Protein AF-A0A9D4XBR2-F1 (afdb_monomer_lite)

InterPro domains:
  IPR058936 At4g15545-like [PTHR47383] (19-110)

pLDDT: mean 84.4, std 20.87, range [35.59, 98.81]

Sequence (118 aa):
KNRIRNRREKEKKVGGTNMTAESGSSNFDLPEDVVQVLPSDPFEQLDVARKITSIALSTRVNALEFELSELRVKIAEKDSLIAELQSQAESLDASLSETADKLVRAEQDKLDTLGEFA

Radius of gyration: 44.57 Å; chains: 1; bounding box: 112×41×111 Å

Organism: Pisum sativum (NCBI:txid3888)

Secondary structure (DSSP, 8-state):
--SSGGGSSSSSS------------------HHHHHHS-SSHHHHHHHHHHHHHHHHHHHHHHHHHHHHHHHHHHHHHHHHHHHHHHHHHHHHHHHHHHHHHHHHHHHHHHHHHHHT-

Structure (mmCIF, N/CA/C/O backbone):
data_AF-A0A9D4XBR2-F1
#
_entry.id   AF-A0A9D4XBR2-F1
#
loop_
_atom_site.group_PDB
_atom_site.id
_atom_site.type_symbol
_atom_site.label_atom_id
_atom_site.label_alt_id
_atom_site.label_comp_id
_atom_site.label_asym_id
_atom_site.label_entity_id
_atom_site.label_seq_id
_atom_site.pdbx_PDB_ins_code
_atom_site.Cartn_x
_atom_site.Cartn_y
_atom_site.Cartn_z
_atom_site.occupancy
_atom_site.B_iso_or_equiv
_atom_site.auth_seq_id
_atom_site.auth_comp_id
_atom_site.auth_asym_id
_atom_site.auth_atom_id
_atom_site.pdbx_PDB_model_num
ATOM 1 N N . LYS A 1 1 ? 73.648 -36.157 -53.029 1.00 54.69 1 LYS A N 1
ATOM 2 C CA . LYS A 1 1 ? 73.435 -34.710 -52.761 1.00 54.69 1 LYS A CA 1
ATOM 3 C C . LYS A 1 1 ? 71.937 -34.385 -52.860 1.00 54.69 1 LYS A C 1
ATOM 5 O O . LYS A 1 1 ? 71.538 -33.932 -53.912 1.00 54.69 1 LYS A O 1
ATOM 10 N N . ASN A 1 2 ? 71.099 -34.698 -51.855 1.00 47.69 2 ASN A N 1
ATOM 11 C CA . ASN A 1 2 ? 69.671 -34.279 -51.825 1.00 47.69 2 ASN A CA 1
ATOM 12 C C . ASN A 1 2 ? 68.946 -34.577 -50.485 1.00 47.69 2 ASN A C 1
ATOM 14 O O . ASN A 1 2 ? 67.771 -34.910 -50.467 1.00 47.69 2 ASN A O 1
ATOM 18 N N . ARG A 1 3 ? 69.629 -34.477 -49.331 1.00 52.72 3 ARG A N 1
ATOM 19 C CA . ARG A 1 3 ? 69.001 -34.689 -48.000 1.00 52.72 3 ARG A CA 1
ATOM 20 C C . ARG A 1 3 ? 69.150 -33.526 -47.009 1.00 52.72 3 ARG A C 1
ATOM 22 O O . ARG A 1 3 ? 68.630 -33.608 -45.908 1.00 52.72 3 ARG A O 1
ATOM 29 N N . ILE A 1 4 ? 69.814 -32.433 -47.395 1.00 55.41 4 ILE A N 1
ATOM 30 C CA . ILE A 1 4 ? 70.119 -31.298 -46.494 1.00 55.41 4 ILE A CA 1
ATOM 31 C C . ILE A 1 4 ? 69.228 -30.071 -46.778 1.00 55.41 4 ILE A C 1
ATOM 33 O O . ILE A 1 4 ? 69.178 -29.141 -45.980 1.00 55.41 4 ILE A O 1
ATOM 37 N N . ARG A 1 5 ? 68.457 -30.072 -47.875 1.00 53.69 5 ARG A N 1
ATOM 38 C CA . ARG A 1 5 ? 67.664 -28.900 -48.281 1.00 53.69 5 ARG A CA 1
ATOM 39 C C . ARG A 1 5 ? 66.268 -28.812 -47.636 1.00 53.69 5 ARG A C 1
ATOM 41 O O . ARG A 1 5 ? 65.735 -27.719 -47.550 1.00 53.69 5 ARG A O 1
ATOM 48 N N . ASN A 1 6 ? 65.744 -29.893 -47.048 1.00 47.88 6 ASN A N 1
ATOM 49 C CA . ASN A 1 6 ? 64.366 -29.924 -46.516 1.00 47.88 6 ASN A CA 1
ATOM 50 C C . ASN A 1 6 ? 64.253 -29.662 -44.999 1.00 47.88 6 ASN A C 1
ATOM 52 O O . ASN A 1 6 ? 63.221 -29.951 -44.401 1.00 47.88 6 ASN A O 1
ATOM 56 N N . ARG A 1 7 ? 65.304 -29.135 -44.349 1.00 51.94 7 ARG A N 1
ATOM 57 C CA . ARG A 1 7 ? 65.290 -28.809 -42.904 1.00 51.94 7 ARG A CA 1
ATOM 58 C C . ARG A 1 7 ? 65.317 -27.302 -42.604 1.00 51.94 7 ARG A C 1
ATOM 60 O O . ARG A 1 7 ? 65.155 -26.927 -41.454 1.00 51.94 7 ARG A O 1
ATOM 67 N N . ARG A 1 8 ? 65.472 -26.437 -43.618 1.00 51.75 8 ARG A N 1
ATOM 68 C CA . ARG A 1 8 ? 65.553 -24.966 -43.460 1.00 51.75 8 ARG A CA 1
ATOM 69 C C . ARG A 1 8 ? 64.320 -24.186 -43.939 1.00 51.75 8 ARG A C 1
ATOM 71 O O . ARG A 1 8 ? 64.361 -22.964 -43.959 1.00 51.75 8 ARG A O 1
ATOM 78 N N . GLU A 1 9 ? 63.219 -24.865 -44.257 1.00 49.62 9 GLU A N 1
ATOM 79 C CA . GLU A 1 9 ? 61.917 -24.216 -44.517 1.00 49.62 9 GLU A CA 1
ATOM 80 C C . GLU A 1 9 ? 60.933 -24.334 -43.340 1.00 49.62 9 GLU A C 1
ATOM 82 O O . GLU A 1 9 ? 59.826 -23.811 -43.406 1.00 49.62 9 GLU A O 1
ATOM 87 N N . LYS A 1 10 ? 61.330 -24.961 -42.221 1.00 53.84 10 LYS A N 1
ATOM 88 C CA . LYS A 1 10 ? 60.473 -25.104 -41.028 1.00 53.84 10 LYS A CA 1
ATOM 89 C C . LYS A 1 10 ? 60.638 -24.018 -39.953 1.00 53.84 10 LYS A C 1
ATOM 91 O O . LYS A 1 10 ? 60.068 -24.166 -38.882 1.00 53.84 10 LYS A O 1
ATOM 96 N N . GLU A 1 11 ? 61.350 -22.919 -40.216 1.00 48.97 11 GLU A N 1
ATOM 97 C CA . GLU A 1 11 ? 61.652 -21.912 -39.172 1.00 48.97 11 GLU A CA 1
ATOM 98 C C . GLU A 1 11 ? 61.407 -20.443 -39.567 1.00 48.97 11 GLU A C 1
ATOM 100 O O . GLU A 1 11 ? 61.940 -19.536 -38.937 1.00 48.97 11 GLU A O 1
ATOM 105 N N . LYS A 1 12 ? 60.564 -20.155 -40.569 1.00 52.03 12 LYS A N 1
ATOM 106 C CA . LYS A 1 12 ? 60.132 -18.767 -40.847 1.00 52.03 12 LYS A CA 1
ATOM 107 C C . LYS A 1 12 ? 58.655 -18.644 -41.226 1.00 52.03 12 LYS A C 1
ATOM 109 O O . LYS A 1 12 ? 58.340 -18.220 -42.330 1.00 52.03 12 LYS A O 1
ATOM 114 N N . LYS A 1 13 ? 57.757 -18.984 -40.293 1.00 46.78 13 LYS A N 1
ATOM 115 C CA . LYS A 1 13 ? 56.465 -18.283 -40.104 1.00 46.78 13 LYS A CA 1
ATOM 116 C C . LYS A 1 13 ? 55.773 -18.675 -38.788 1.00 46.78 13 LYS A C 1
ATOM 118 O O . LYS A 1 13 ? 54.585 -18.965 -38.754 1.00 46.78 13 LYS A O 1
ATOM 123 N N . VAL A 1 14 ? 56.539 -18.703 -37.698 1.00 51.47 14 VAL A N 1
ATOM 124 C CA . VAL A 1 14 ? 56.002 -18.700 -36.330 1.00 51.47 14 VAL A CA 1
ATOM 125 C C . VAL A 1 14 ? 56.471 -17.385 -35.712 1.00 51.47 14 VAL A C 1
ATOM 127 O O . VAL A 1 14 ? 57.666 -17.196 -35.514 1.00 51.47 14 VAL A O 1
ATOM 130 N N . GLY A 1 15 ? 55.541 -16.450 -35.525 1.00 35.59 15 GLY A N 1
ATOM 131 C CA . GLY A 1 15 ? 55.795 -15.075 -35.083 1.00 35.59 15 GLY A CA 1
ATOM 132 C C . GLY A 1 15 ? 54.927 -14.101 -35.890 1.00 35.59 15 GLY A C 1
ATOM 133 O O . GLY A 1 15 ? 55.083 -14.025 -37.101 1.00 35.59 15 GLY A O 1
ATOM 134 N N . GLY A 1 16 ? 53.972 -13.365 -35.337 1.00 38.19 16 GLY A N 1
ATOM 135 C CA . GLY A 1 16 ? 53.572 -13.199 -33.950 1.00 38.19 16 GLY A CA 1
ATOM 136 C C . GLY A 1 16 ? 52.050 -13.186 -33.859 1.00 38.19 16 GLY A C 1
ATOM 137 O O . GLY A 1 16 ? 51.370 -12.671 -34.742 1.00 38.19 16 GLY A O 1
ATOM 138 N N . THR A 1 17 ? 51.564 -13.855 -32.817 1.00 43.03 17 THR A N 1
ATOM 139 C CA . THR A 1 17 ? 50.462 -13.422 -31.952 1.00 43.03 17 THR A CA 1
ATOM 140 C C . THR A 1 17 ? 49.514 -12.382 -32.547 1.00 43.03 17 THR A C 1
ATOM 142 O O . THR A 1 17 ? 49.856 -11.204 -32.653 1.00 43.03 17 THR A O 1
ATOM 145 N N . ASN A 1 18 ? 48.291 -12.837 -32.841 1.00 41.19 18 ASN A N 1
ATOM 146 C CA . ASN A 1 18 ? 47.090 -12.011 -32.796 1.00 41.19 18 ASN A CA 1
ATOM 147 C C . ASN A 1 18 ? 47.239 -10.995 -31.661 1.00 41.19 18 ASN A C 1
ATOM 149 O O . ASN A 1 18 ? 47.440 -11.392 -30.512 1.00 41.19 18 ASN A O 1
ATOM 153 N N . MET A 1 19 ? 47.149 -9.705 -31.979 1.00 39.50 19 MET A N 1
ATOM 154 C CA . MET A 1 19 ? 46.878 -8.694 -30.970 1.00 39.50 19 MET A CA 1
ATOM 155 C C . MET A 1 19 ? 45.440 -8.921 -30.511 1.00 39.50 19 MET A C 1
ATOM 157 O O . MET A 1 19 ? 44.507 -8.280 -30.981 1.00 39.50 19 MET A O 1
ATOM 161 N N . THR A 1 20 ? 45.256 -9.896 -29.622 1.00 40.25 20 THR A N 1
ATOM 162 C CA . THR A 1 20 ? 44.197 -9.837 -28.630 1.00 40.25 20 THR A CA 1
ATOM 163 C C . THR A 1 20 ? 44.482 -8.569 -27.851 1.00 40.25 20 THR A C 1
ATOM 165 O O . THR A 1 20 ? 45.334 -8.557 -26.964 1.00 40.25 20 THR A O 1
ATOM 168 N N . ALA A 1 21 ? 43.823 -7.477 -28.249 1.00 43.03 21 ALA A N 1
ATOM 169 C CA . ALA A 1 21 ? 43.508 -6.424 -27.309 1.00 43.03 21 ALA A CA 1
ATOM 170 C C . ALA A 1 21 ? 42.963 -7.157 -26.089 1.00 43.03 21 ALA A C 1
ATOM 172 O O . ALA A 1 21 ? 41.977 -7.892 -26.214 1.00 43.03 21 ALA A O 1
ATOM 173 N N . GLU A 1 22 ? 43.706 -7.082 -24.986 1.00 45.00 22 GLU A N 1
ATOM 174 C CA . GLU A 1 22 ? 43.295 -7.628 -23.708 1.00 45.00 22 GLU A CA 1
ATOM 175 C C . GLU A 1 22 ? 41.933 -7.032 -23.407 1.00 45.00 22 GLU A C 1
ATOM 177 O O . GLU A 1 22 ? 41.770 -5.881 -23.005 1.00 45.00 22 GLU A O 1
ATOM 182 N N . SER A 1 23 ? 40.934 -7.822 -23.759 1.00 44.78 23 SER A N 1
ATOM 183 C CA . SER A 1 23 ? 39.553 -7.513 -23.549 1.00 44.78 23 SER A CA 1
ATOM 184 C C . SER A 1 23 ? 39.384 -7.830 -22.081 1.00 44.78 23 SER A C 1
ATOM 186 O O . SER A 1 23 ? 39.463 -8.989 -21.675 1.00 44.78 23 SER A O 1
ATOM 188 N N . GLY A 1 24 ? 39.212 -6.794 -21.265 1.00 51.72 24 GLY A N 1
ATOM 189 C CA . GLY A 1 24 ? 38.630 -6.919 -19.933 1.00 51.72 24 GLY A CA 1
ATOM 190 C C . GLY A 1 24 ? 37.178 -7.392 -20.040 1.00 51.72 24 GLY A C 1
ATOM 191 O O . GLY A 1 24 ? 36.270 -6.719 -19.568 1.00 51.72 24 GLY A O 1
ATOM 192 N N . SER A 1 25 ? 36.949 -8.506 -20.730 1.00 49.00 25 SER A N 1
ATOM 193 C CA . SER A 1 25 ? 35.655 -9.046 -21.085 1.00 49.00 25 SER A CA 1
ATOM 194 C C . SER A 1 25 ? 35.436 -10.289 -20.246 1.00 49.00 25 SER A C 1
ATOM 196 O O . SER A 1 25 ? 35.844 -11.396 -20.589 1.00 49.00 25 SER A O 1
ATOM 198 N N . SER A 1 26 ? 34.716 -10.118 -19.146 1.00 51.72 26 SER A N 1
ATOM 199 C CA . SER A 1 26 ? 33.675 -11.092 -18.841 1.00 51.72 26 SER A CA 1
ATOM 200 C C . SER A 1 26 ? 32.965 -11.433 -20.158 1.00 51.72 26 SER A C 1
ATOM 202 O O . SER A 1 26 ? 32.419 -10.516 -20.769 1.00 51.72 26 SER A O 1
ATOM 204 N N . ASN A 1 27 ? 33.062 -12.682 -20.631 1.00 56.66 27 ASN A N 1
ATOM 205 C CA . ASN A 1 27 ? 32.447 -13.153 -21.877 1.00 56.66 27 ASN A CA 1
ATOM 206 C C . ASN A 1 27 ? 30.945 -12.838 -21.872 1.00 56.66 27 ASN A C 1
ATOM 208 O O . ASN A 1 27 ? 30.135 -13.616 -21.372 1.00 56.66 27 ASN A O 1
ATOM 212 N N . PHE A 1 28 ? 30.584 -11.678 -22.400 1.00 68.75 28 PHE A N 1
ATOM 213 C CA . PHE A 1 28 ? 29.227 -11.317 -22.755 1.00 68.75 28 PHE A CA 1
ATOM 214 C C . PHE A 1 28 ? 29.194 -11.323 -24.274 1.00 68.75 28 PHE A C 1
ATOM 216 O O . PHE A 1 28 ? 29.250 -10.278 -24.920 1.00 68.75 28 PHE A O 1
ATOM 223 N N . ASP A 1 29 ? 29.211 -12.530 -24.834 1.00 80.88 29 ASP A N 1
ATOM 224 C CA . ASP A 1 29 ? 29.011 -12.700 -26.263 1.00 80.88 29 ASP A CA 1
ATOM 225 C C . ASP A 1 29 ? 27.548 -12.376 -26.556 1.00 80.88 29 ASP A C 1
ATOM 227 O O . ASP A 1 29 ? 26.625 -13.031 -26.060 1.00 80.88 29 ASP A O 1
ATOM 231 N N . LEU A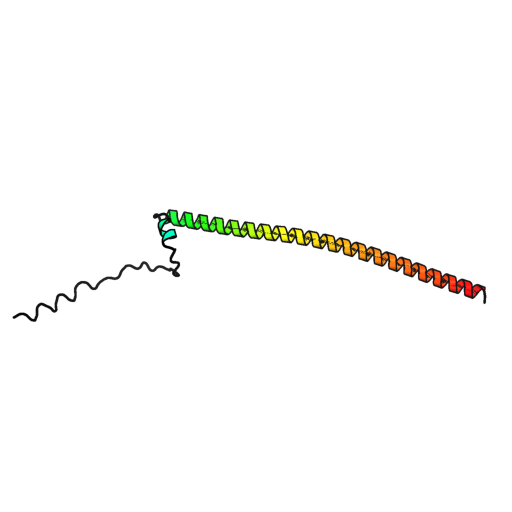 1 30 ? 27.344 -11.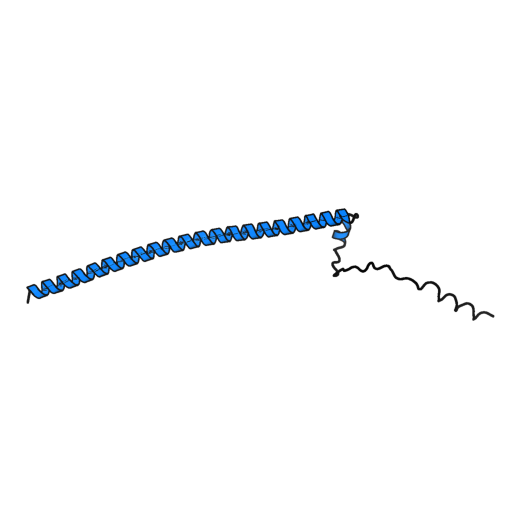303 -27.317 1.00 85.56 30 LEU A N 1
ATOM 232 C CA . LEU A 1 30 ? 26.029 -10.933 -27.807 1.00 85.56 30 LEU A CA 1
ATOM 233 C C . LEU A 1 30 ? 25.578 -11.943 -28.870 1.00 85.56 30 LEU A C 1
ATOM 235 O O . LEU A 1 30 ? 26.398 -12.380 -29.680 1.00 85.56 30 LEU A O 1
ATOM 239 N N . PRO A 1 31 ? 24.282 -12.294 -28.904 1.00 91.56 31 PRO A N 1
ATOM 240 C CA . PRO A 1 31 ? 23.717 -13.070 -29.997 1.00 91.56 31 PRO A CA 1
ATOM 241 C C . PRO A 1 31 ? 24.031 -12.441 -31.364 1.00 91.56 31 PRO A C 1
ATOM 243 O O . PRO A 1 31 ? 24.018 -11.218 -31.515 1.00 91.56 31 PRO A O 1
ATOM 246 N N . GLU A 1 32 ? 24.315 -13.281 -32.358 1.00 88.38 32 GLU A N 1
ATOM 247 C CA . GLU A 1 32 ? 24.746 -12.861 -33.701 1.00 88.38 32 GLU A CA 1
ATOM 248 C C . GLU A 1 32 ? 23.734 -11.920 -34.379 1.00 88.38 32 GLU A C 1
ATOM 250 O O . GLU A 1 32 ? 24.106 -10.948 -35.033 1.00 88.38 32 GLU A O 1
ATOM 255 N N . ASP A 1 33 ? 22.442 -12.155 -34.163 1.00 91.00 33 ASP A N 1
ATOM 256 C CA . ASP A 1 33 ? 21.348 -11.301 -34.625 1.00 91.00 33 ASP A CA 1
ATOM 257 C C . ASP A 1 33 ? 21.386 -9.897 -34.004 1.00 91.00 33 ASP A C 1
ATOM 259 O O . ASP A 1 33 ? 21.085 -8.918 -34.685 1.00 91.00 33 ASP A O 1
ATOM 263 N N . VAL A 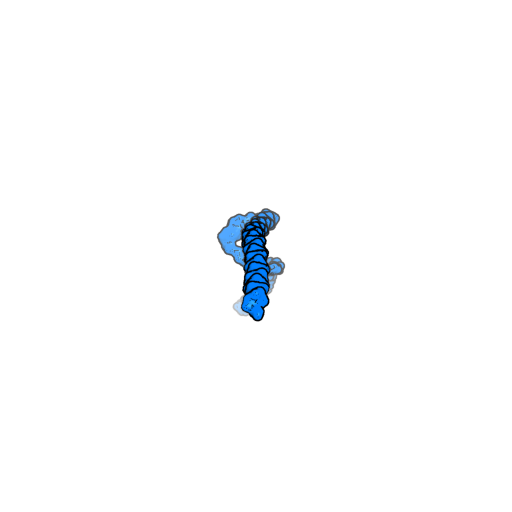1 34 ? 21.811 -9.775 -32.743 1.00 89.81 34 VAL A N 1
ATOM 264 C CA . VAL A 1 34 ? 21.994 -8.480 -32.071 1.00 89.81 34 VAL A CA 1
ATOM 265 C C . VAL A 1 34 ? 23.228 -7.763 -32.612 1.00 89.81 34 VAL A C 1
ATOM 267 O O . VAL A 1 34 ? 23.179 -6.558 -32.855 1.00 89.81 34 VAL A O 1
ATOM 270 N N . VAL A 1 35 ? 24.324 -8.489 -32.847 1.00 89.06 35 VAL A N 1
ATOM 271 C CA . VAL A 1 35 ? 25.558 -7.917 -33.413 1.00 89.06 35 VAL A CA 1
ATOM 272 C C . VAL A 1 35 ? 25.311 -7.350 -34.812 1.00 89.06 35 VAL A C 1
ATOM 274 O O . VAL A 1 35 ? 25.784 -6.257 -35.115 1.00 89.06 35 VAL A O 1
ATOM 277 N N . GLN A 1 36 ? 24.518 -8.038 -35.638 1.00 89.50 36 GLN A N 1
ATOM 278 C CA . GLN A 1 36 ? 24.193 -7.593 -36.998 1.00 89.50 36 GLN A CA 1
ATOM 279 C C . GLN A 1 36 ? 23.407 -6.279 -37.056 1.00 89.50 36 GLN A C 1
ATOM 281 O O . GLN A 1 36 ? 23.496 -5.566 -38.056 1.00 89.50 36 GLN A O 1
ATOM 286 N N . VAL A 1 37 ? 22.641 -5.950 -36.013 1.00 92.81 37 VAL A N 1
ATOM 287 C CA . VAL A 1 37 ? 21.851 -4.707 -35.952 1.00 92.81 37 VAL A CA 1
ATOM 288 C C . VAL A 1 37 ? 22.534 -3.591 -35.164 1.00 92.81 37 VAL A C 1
ATOM 290 O O . VAL A 1 37 ? 22.019 -2.471 -35.128 1.00 92.81 37 VAL A O 1
ATOM 293 N N . LEU A 1 38 ? 23.678 -3.860 -34.527 1.00 92.00 38 LEU A N 1
ATOM 294 C CA . LEU A 1 38 ? 24.433 -2.823 -33.836 1.00 92.00 38 LEU A CA 1
ATOM 295 C C . LEU A 1 38 ? 25.093 -1.866 -34.843 1.00 92.00 38 LEU A C 1
ATOM 297 O O . LEU A 1 38 ? 25.609 -2.305 -35.874 1.00 92.00 38 LEU A O 1
ATOM 301 N N . PRO A 1 39 ? 25.132 -0.555 -34.541 1.00 94.69 39 PRO A N 1
ATOM 302 C CA . PRO A 1 39 ? 25.899 0.397 -35.335 1.00 94.69 39 PRO A CA 1
ATOM 303 C C . PRO A 1 39 ? 27.359 -0.043 -35.445 1.00 94.69 39 PRO A C 1
ATOM 305 O O . PRO A 1 39 ? 27.919 -0.549 -34.478 1.00 94.69 39 PRO A O 1
ATOM 308 N N . SER A 1 40 ? 28.007 0.150 -36.592 1.00 91.50 40 SER A N 1
ATOM 309 C CA . SER A 1 40 ? 29.426 -0.212 -36.734 1.00 91.50 40 SER A CA 1
ATOM 310 C C . SER A 1 40 ? 30.368 0.781 -36.040 1.00 91.50 40 SER A C 1
ATOM 312 O O . SER A 1 40 ? 31.497 0.414 -35.719 1.00 91.50 40 SER A O 1
ATOM 314 N N . ASP A 1 41 ? 29.920 2.022 -35.810 1.00 96.56 41 ASP A N 1
ATOM 315 C CA . ASP A 1 41 ? 30.690 3.041 -35.093 1.00 96.56 41 ASP A CA 1
ATOM 316 C C . ASP A 1 41 ? 30.630 2.830 -33.563 1.00 96.56 41 ASP A C 1
ATOM 318 O O . ASP A 1 41 ? 29.535 2.785 -32.991 1.00 96.56 41 ASP A O 1
ATOM 322 N N . PRO A 1 42 ? 31.777 2.744 -32.862 1.00 93.81 42 PRO A N 1
ATOM 323 C CA . PRO A 1 42 ? 31.802 2.524 -31.416 1.00 93.81 42 PRO A CA 1
ATOM 324 C C . PRO A 1 42 ? 31.109 3.609 -30.577 1.00 93.81 42 PRO A C 1
ATOM 326 O O . PRO A 1 42 ? 30.574 3.302 -29.509 1.00 93.81 42 PRO A O 1
ATOM 329 N N . PHE A 1 43 ? 31.105 4.874 -31.015 1.00 96.31 43 PHE A N 1
ATOM 330 C CA . PHE A 1 43 ? 30.430 5.942 -30.267 1.00 96.31 43 PHE A CA 1
ATOM 331 C C . PHE A 1 43 ? 28.909 5.841 -30.408 1.00 96.31 43 PHE A C 1
ATOM 333 O O . PHE A 1 43 ? 28.194 5.961 -29.411 1.00 96.31 43 PHE A O 1
ATOM 340 N N . GLU A 1 44 ? 28.412 5.513 -31.600 1.00 96.75 44 GLU A N 1
ATOM 341 C CA . GLU A 1 44 ? 26.993 5.210 -31.809 1.00 96.75 44 GLU A CA 1
ATOM 342 C C . GLU A 1 44 ? 26.525 3.983 -31.002 1.00 96.75 44 GL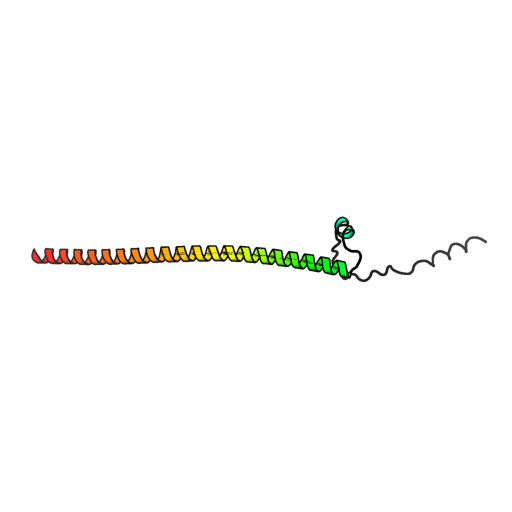U A C 1
ATOM 344 O O . GLU A 1 44 ? 25.429 4.001 -30.434 1.00 96.75 44 GLU A O 1
ATOM 349 N N . GLN A 1 45 ? 27.351 2.937 -30.871 1.00 95.38 45 GLN A N 1
ATOM 350 C CA . GLN A 1 45 ? 27.042 1.791 -30.000 1.00 95.38 45 GLN A CA 1
ATOM 351 C C . GLN A 1 45 ? 26.915 2.198 -28.528 1.00 95.38 45 GLN A C 1
ATOM 353 O O . GLN A 1 45 ? 25.999 1.747 -27.833 1.00 95.38 45 GLN A O 1
ATOM 358 N N . LEU A 1 46 ? 27.803 3.071 -28.042 1.00 95.94 46 LEU A N 1
ATOM 359 C CA . LEU A 1 46 ? 27.720 3.594 -26.679 1.00 95.94 46 LEU A CA 1
ATOM 360 C C . LEU A 1 46 ? 26.422 4.380 -26.465 1.00 95.94 46 LEU A C 1
ATOM 362 O O . LEU A 1 46 ? 25.793 4.256 -25.412 1.00 95.94 46 LEU A O 1
ATOM 366 N N . ASP A 1 47 ? 25.993 5.159 -27.453 1.00 97.56 47 ASP A N 1
ATOM 367 C CA . ASP A 1 47 ? 24.731 5.889 -27.374 1.00 97.56 47 ASP A CA 1
ATOM 368 C C . ASP A 1 47 ? 23.520 4.948 -27.349 1.00 97.56 47 ASP A C 1
ATOM 370 O O . ASP A 1 47 ? 22.577 5.185 -26.588 1.00 97.56 47 ASP A O 1
ATOM 374 N N . VAL A 1 48 ? 23.550 3.842 -28.099 1.00 95.69 48 VAL A N 1
ATOM 375 C CA . VAL A 1 48 ? 22.543 2.773 -27.987 1.00 95.69 48 VAL A CA 1
ATOM 376 C C . VAL A 1 48 ? 22.558 2.157 -26.586 1.00 95.69 48 VAL A C 1
ATOM 378 O O . VAL A 1 48 ? 21.505 2.067 -25.953 1.00 95.69 48 VAL A O 1
ATOM 381 N N . ALA A 1 49 ? 23.729 1.807 -26.050 1.00 95.00 49 ALA A N 1
ATOM 382 C CA . ALA A 1 49 ? 23.855 1.247 -24.704 1.00 95.00 49 ALA A CA 1
ATOM 383 C C . ALA A 1 49 ? 23.327 2.207 -23.621 1.00 95.00 49 ALA A C 1
ATOM 385 O O . ALA A 1 49 ? 22.614 1.791 -22.703 1.00 95.00 49 ALA A O 1
ATOM 386 N N . ARG A 1 50 ? 23.605 3.510 -23.751 1.00 97.50 50 ARG A N 1
ATOM 387 C CA . ARG A 1 50 ? 23.064 4.556 -22.869 1.00 97.50 50 ARG A CA 1
ATOM 388 C C . ARG A 1 50 ? 21.550 4.649 -22.962 1.00 97.50 50 ARG A C 1
ATOM 390 O O . ARG A 1 50 ? 20.898 4.715 -21.924 1.00 97.50 50 ARG A O 1
ATOM 397 N N . LYS A 1 51 ? 20.982 4.626 -24.171 1.00 97.94 51 LYS A N 1
ATOM 398 C CA . LYS A 1 51 ? 19.524 4.633 -24.374 1.00 97.94 51 LYS A CA 1
ATOM 399 C C . LYS A 1 51 ? 18.875 3.410 -23.735 1.00 97.94 51 LYS A C 1
ATOM 401 O O . LYS A 1 51 ? 17.921 3.569 -22.982 1.00 97.94 51 LYS A O 1
ATOM 406 N N . ILE A 1 52 ? 19.425 2.216 -23.962 1.00 96.44 52 ILE A N 1
ATOM 407 C CA . ILE A 1 52 ? 18.949 0.973 -23.339 1.00 96.44 52 ILE A CA 1
ATOM 408 C C . ILE A 1 52 ? 18.997 1.091 -21.815 1.00 96.44 52 ILE A C 1
ATOM 410 O O . ILE A 1 52 ? 18.000 0.831 -21.146 1.00 96.44 52 ILE A O 1
ATOM 414 N N . THR A 1 53 ? 20.125 1.545 -21.265 1.00 97.62 53 THR A N 1
ATOM 415 C CA . THR A 1 53 ? 20.290 1.727 -19.816 1.00 97.62 53 THR A CA 1
ATOM 416 C C . THR A 1 53 ? 19.286 2.740 -19.271 1.00 97.62 53 THR A C 1
ATOM 418 O O . THR A 1 53 ? 18.643 2.477 -18.260 1.00 97.62 53 THR A O 1
ATOM 421 N N . SER A 1 54 ? 19.090 3.867 -19.959 1.00 98.50 54 SER A N 1
ATOM 422 C CA . SER A 1 54 ? 18.102 4.879 -19.584 1.00 98.50 54 SER A CA 1
ATOM 423 C C . SER A 1 54 ? 16.691 4.297 -19.556 1.00 98.50 54 SER A C 1
ATOM 425 O O . SER A 1 54 ? 15.973 4.515 -18.588 1.00 98.50 54 SER A O 1
ATOM 427 N N . ILE A 1 55 ? 16.300 3.528 -20.575 1.00 98.38 55 ILE A N 1
ATOM 428 C CA . ILE A 1 55 ? 14.981 2.884 -20.643 1.00 98.38 55 ILE A CA 1
ATOM 429 C C . ILE A 1 55 ? 14.825 1.851 -19.526 1.00 98.38 55 ILE A C 1
ATOM 431 O O . ILE A 1 55 ? 13.786 1.817 -18.866 1.00 98.38 55 ILE A O 1
ATOM 435 N N . ALA A 1 56 ? 15.846 1.028 -19.281 1.00 98.19 56 ALA A N 1
ATOM 436 C CA . ALA A 1 56 ? 15.828 0.033 -18.214 1.00 98.19 56 ALA A CA 1
ATOM 437 C C . ALA A 1 56 ? 15.672 0.694 -16.834 1.00 98.19 56 ALA A C 1
ATOM 439 O O . ALA A 1 56 ? 14.855 0.255 -16.023 1.00 98.19 56 ALA A O 1
ATOM 440 N N . LEU A 1 57 ? 16.401 1.789 -16.591 1.00 98.56 57 LEU A N 1
ATOM 441 C CA . LEU A 1 57 ? 16.278 2.583 -15.371 1.00 98.56 57 LEU A CA 1
ATOM 442 C C . LEU A 1 57 ? 14.889 3.211 -15.249 1.00 98.56 57 LEU A C 1
ATOM 444 O O . LEU A 1 57 ? 14.251 3.026 -14.218 1.00 98.56 57 LEU A O 1
ATOM 448 N N . SER A 1 58 ? 14.384 3.880 -16.288 1.00 98.38 58 SER A N 1
ATOM 449 C CA . SER A 1 58 ? 13.038 4.469 -16.281 1.00 98.38 58 SER A CA 1
ATOM 450 C C . SER A 1 58 ? 11.952 3.421 -16.045 1.00 98.38 58 SER A C 1
ATOM 452 O O . SER A 1 58 ? 11.039 3.653 -15.264 1.00 98.38 58 SER A O 1
ATOM 454 N N . THR A 1 59 ? 12.069 2.239 -16.653 1.00 98.38 59 THR A N 1
ATOM 455 C CA . THR A 1 59 ? 11.116 1.138 -16.447 1.00 98.38 59 THR A CA 1
ATOM 456 C C . THR A 1 59 ? 11.119 0.676 -14.992 1.00 98.38 59 THR A C 1
ATOM 458 O O . THR A 1 59 ? 10.059 0.497 -14.396 1.00 98.38 59 THR A O 1
ATOM 461 N N . ARG A 1 60 ? 12.306 0.527 -14.391 1.00 98.38 60 ARG A N 1
ATOM 462 C CA . ARG A 1 60 ? 12.434 0.153 -12.978 1.00 98.38 60 ARG A CA 1
ATOM 463 C C . ARG A 1 60 ? 11.909 1.241 -12.042 1.00 98.38 60 ARG A C 1
ATOM 465 O O . ARG A 1 60 ? 11.261 0.911 -11.056 1.00 98.38 60 ARG A O 1
ATOM 472 N N . VAL A 1 61 ? 12.180 2.512 -12.337 1.00 98.62 61 VAL A N 1
ATOM 473 C CA . VAL A 1 61 ? 11.652 3.648 -11.568 1.00 98.62 61 VAL A CA 1
ATOM 474 C C . VAL A 1 61 ? 10.125 3.652 -11.621 1.00 98.62 61 VAL A C 1
ATOM 476 O O . VAL A 1 61 ? 9.504 3.664 -10.567 1.00 98.62 61 VAL A O 1
ATOM 479 N N . ASN A 1 62 ? 9.525 3.509 -12.804 1.00 98.25 62 ASN A N 1
ATOM 480 C CA . ASN A 1 62 ? 8.069 3.457 -12.958 1.00 98.25 62 ASN A CA 1
ATOM 481 C C . ASN A 1 62 ? 7.438 2.290 -12.181 1.00 98.25 62 ASN A C 1
ATOM 483 O O . ASN A 1 62 ? 6.393 2.458 -11.557 1.00 98.25 62 ASN A O 1
ATOM 487 N N . ALA A 1 63 ? 8.066 1.108 -12.198 1.00 98.38 63 ALA A N 1
ATOM 488 C CA . ALA A 1 63 ? 7.591 -0.041 -11.427 1.00 98.38 63 ALA A CA 1
ATOM 489 C C . ALA A 1 63 ? 7.616 0.243 -9.914 1.00 98.38 63 ALA A C 1
ATOM 491 O O . ALA A 1 63 ? 6.629 0.002 -9.225 1.00 98.38 63 ALA A O 1
ATOM 492 N N . LEU A 1 64 ? 8.708 0.828 -9.410 1.00 98.69 64 LEU A N 1
ATOM 493 C CA . LEU A 1 64 ? 8.823 1.211 -8.000 1.00 98.69 64 LEU A CA 1
ATOM 494 C C . LEU A 1 64 ? 7.831 2.315 -7.609 1.00 98.69 64 LEU A C 1
ATOM 496 O O . LEU A 1 64 ? 7.271 2.274 -6.518 1.00 98.69 64 LEU A O 1
ATOM 500 N N . GLU A 1 65 ? 7.598 3.296 -8.479 1.00 98.62 65 GLU A N 1
ATOM 501 C CA . GLU A 1 65 ? 6.601 4.348 -8.259 1.00 98.62 65 GLU A CA 1
ATOM 502 C C . GLU A 1 65 ? 5.180 3.776 -8.192 1.00 98.62 65 GLU A C 1
ATOM 504 O O . GLU A 1 65 ? 4.391 4.189 -7.338 1.00 98.62 65 GLU A O 1
ATOM 509 N N . PHE A 1 66 ? 4.868 2.794 -9.041 1.00 98.44 66 PHE A N 1
ATOM 510 C CA . PHE A 1 66 ? 3.600 2.072 -9.000 1.00 98.44 66 PHE A CA 1
ATOM 511 C C . PHE A 1 66 ? 3.434 1.296 -7.686 1.00 98.44 66 PHE A C 1
ATOM 513 O O . PHE A 1 66 ? 2.446 1.504 -6.983 1.00 98.44 66 PHE A O 1
ATOM 520 N N . GLU A 1 67 ? 4.420 0.480 -7.304 1.00 98.56 67 GLU A N 1
ATOM 521 C CA . GLU A 1 67 ? 4.397 -0.272 -6.040 1.00 98.56 67 GLU A CA 1
ATOM 522 C C . GLU A 1 67 ? 4.257 0.660 -4.826 1.00 98.56 67 GLU A C 1
ATOM 524 O O . GLU A 1 67 ? 3.482 0.399 -3.905 1.00 98.56 67 GLU A O 1
ATOM 529 N N . LEU A 1 68 ? 4.969 1.789 -4.830 1.00 98.62 68 LEU A N 1
ATOM 530 C CA . LEU A 1 68 ? 4.878 2.803 -3.784 1.00 98.62 68 LEU A CA 1
ATOM 531 C C . LEU A 1 68 ? 3.478 3.424 -3.714 1.00 98.62 68 LEU A C 1
ATOM 533 O O . LEU A 1 68 ? 2.967 3.651 -2.615 1.00 98.62 68 LEU A O 1
ATOM 537 N N . SER A 1 69 ? 2.851 3.691 -4.861 1.00 98.62 69 SER A N 1
ATOM 538 C CA . SER A 1 69 ? 1.469 4.174 -4.927 1.00 98.62 69 SER A CA 1
ATOM 539 C C . SER A 1 69 ? 0.495 3.158 -4.324 1.00 98.62 69 SER A C 1
ATOM 541 O O . SER A 1 69 ? -0.295 3.508 -3.446 1.00 98.62 69 SER A O 1
ATOM 543 N N . GLU A 1 70 ? 0.607 1.882 -4.703 1.00 98.69 70 GLU A N 1
ATOM 544 C CA . GLU A 1 70 ? -0.223 0.810 -4.143 1.00 98.69 70 GLU A CA 1
ATOM 545 C C . GLU A 1 70 ? -0.039 0.661 -2.628 1.00 98.69 70 GLU A C 1
ATOM 547 O O . GLU A 1 70 ? -1.011 0.497 -1.887 1.00 98.69 70 GLU A O 1
ATOM 552 N N . LEU A 1 71 ? 1.202 0.739 -2.139 1.00 98.75 71 LEU A N 1
ATOM 553 C CA . LEU A 1 71 ? 1.492 0.684 -0.707 1.00 98.75 71 LEU A CA 1
ATOM 554 C C . LEU A 1 71 ? 0.883 1.871 0.046 1.00 98.75 71 LEU A C 1
ATOM 556 O O . LEU A 1 71 ? 0.346 1.678 1.135 1.00 98.75 71 LEU A O 1
ATOM 560 N N . ARG A 1 72 ? 0.907 3.080 -0.526 1.00 98.75 72 ARG A N 1
ATOM 561 C CA . ARG A 1 72 ? 0.261 4.259 0.075 1.00 98.75 72 ARG A CA 1
ATOM 562 C C . ARG A 1 72 ? -1.252 4.097 0.188 1.00 98.75 72 ARG A C 1
ATOM 564 O O . ARG A 1 72 ? -1.807 4.450 1.224 1.00 98.75 72 ARG A O 1
ATOM 571 N N . VAL A 1 73 ? -1.902 3.537 -0.833 1.00 98.69 73 VAL A N 1
ATOM 572 C CA . VAL A 1 73 ? -3.341 3.227 -0.783 1.00 98.69 73 VAL A CA 1
ATOM 573 C C . VAL A 1 73 ? -3.629 2.226 0.334 1.00 98.69 73 VAL A C 1
ATOM 575 O O . VAL A 1 73 ? -4.485 2.486 1.175 1.00 98.69 73 VAL A O 1
ATOM 578 N N . LYS A 1 74 ? -2.853 1.138 0.424 1.00 98.75 74 LYS A N 1
ATOM 579 C CA . LYS A 1 74 ? -3.006 0.136 1.494 1.00 98.75 74 LYS A CA 1
ATOM 580 C C . LYS A 1 74 ? -2.821 0.732 2.888 1.00 98.75 74 LYS A C 1
ATOM 582 O O . LYS A 1 74 ? -3.541 0.349 3.803 1.00 98.75 74 LYS A O 1
ATOM 587 N N . ILE A 1 75 ? -1.871 1.650 3.070 1.00 98.75 75 ILE A N 1
ATOM 588 C CA . ILE A 1 75 ? -1.687 2.354 4.348 1.00 98.75 75 ILE A CA 1
ATOM 589 C C . ILE A 1 75 ? -2.940 3.169 4.683 1.00 98.75 75 ILE A C 1
ATOM 591 O O . ILE A 1 75 ? -3.484 2.999 5.767 1.00 98.75 75 ILE A O 1
ATOM 595 N N . ALA A 1 76 ? -3.453 3.964 3.741 1.00 98.69 76 ALA A N 1
ATOM 596 C CA . ALA A 1 76 ? -4.652 4.773 3.965 1.00 98.69 76 ALA A CA 1
ATOM 597 C C . ALA A 1 76 ? -5.893 3.921 4.301 1.00 98.69 76 ALA A C 1
ATOM 599 O O . ALA A 1 76 ? -6.664 4.269 5.194 1.00 98.69 76 ALA A O 1
ATOM 600 N N . GLU A 1 77 ? -6.070 2.778 3.632 1.00 98.75 77 GLU A N 1
ATOM 601 C CA . GLU A 1 77 ? -7.133 1.815 3.952 1.00 98.75 77 GLU A CA 1
ATOM 602 C C . GLU A 1 77 ? -6.994 1.263 5.378 1.00 98.75 77 GLU A C 1
ATOM 604 O O . GLU A 1 77 ? -7.981 1.149 6.109 1.00 98.75 77 GLU A O 1
ATOM 609 N N . LYS A 1 78 ? -5.767 0.928 5.796 1.00 98.75 78 LYS A N 1
ATOM 610 C CA . LYS A 1 78 ? -5.493 0.429 7.150 1.00 98.75 78 LYS A CA 1
ATOM 611 C C . LYS A 1 78 ? -5.707 1.504 8.208 1.00 98.75 78 LYS A C 1
ATOM 613 O O . LYS A 1 78 ? -6.306 1.194 9.232 1.00 98.75 78 LYS A O 1
ATOM 618 N N . ASP A 1 79 ? -5.292 2.739 7.952 1.00 98.81 79 ASP A N 1
ATOM 619 C CA . ASP A 1 79 ? -5.521 3.870 8.854 1.00 98.81 79 ASP A CA 1
ATOM 620 C C . ASP A 1 79 ? -7.022 4.140 9.033 1.00 98.81 79 ASP A C 1
ATOM 622 O O . ASP A 1 79 ? -7.488 4.327 10.157 1.00 98.81 79 ASP A O 1
ATOM 626 N N . SER A 1 80 ? -7.805 4.066 7.948 1.00 98.69 80 SER A N 1
ATOM 627 C CA . SER A 1 80 ? -9.267 4.174 8.016 1.00 98.69 80 SER A CA 1
ATOM 628 C C . SER A 1 80 ? -9.885 3.063 8.869 1.00 98.69 80 SER A C 1
ATOM 630 O O . SER A 1 80 ? -10.754 3.337 9.695 1.00 98.69 80 SER A O 1
ATOM 632 N N . LEU A 1 81 ? -9.435 1.816 8.696 1.00 98.75 81 LEU A N 1
ATOM 633 C CA . LEU A 1 81 ? -9.916 0.682 9.488 1.00 98.75 81 LEU A CA 1
ATOM 634 C C . LEU A 1 81 ? -9.543 0.822 10.971 1.00 98.75 81 LEU A C 1
ATOM 636 O O . LEU A 1 81 ? -10.343 0.495 11.843 1.00 98.75 81 LEU A O 1
ATOM 640 N N . ILE A 1 82 ? -8.337 1.310 11.269 1.00 98.81 82 ILE A N 1
ATOM 641 C CA . ILE A 1 82 ? -7.901 1.573 12.645 1.00 98.81 82 ILE A CA 1
ATOM 642 C C . ILE A 1 82 ? -8.809 2.620 13.293 1.00 98.81 82 ILE A C 1
ATOM 644 O O . ILE A 1 82 ? -9.289 2.384 14.399 1.00 98.81 82 ILE A O 1
ATOM 648 N N . ALA A 1 83 ? -9.086 3.730 12.604 1.00 98.75 83 ALA A N 1
ATOM 649 C CA . ALA A 1 83 ? -9.961 4.781 13.117 1.00 98.75 83 ALA A CA 1
ATOM 650 C C . ALA A 1 83 ? -11.387 4.268 13.386 1.00 98.75 83 ALA A C 1
ATOM 652 O O . ALA A 1 83 ? -11.981 4.583 14.418 1.00 98.75 83 ALA A O 1
ATOM 653 N N . GLU A 1 84 ? -11.925 3.433 12.493 1.00 98.75 84 GLU A N 1
ATOM 654 C CA . GLU A 1 84 ? -13.232 2.802 12.685 1.00 98.75 84 GLU A CA 1
ATOM 655 C C . GLU A 1 84 ? -13.246 1.892 13.923 1.00 98.75 84 GLU A C 1
ATOM 657 O O . GLU A 1 84 ? -14.130 2.008 14.772 1.00 98.75 84 GLU A O 1
ATOM 662 N N . LEU A 1 85 ? -12.245 1.018 14.064 1.00 98.75 85 LEU A N 1
ATOM 663 C CA . LEU A 1 85 ? -12.139 0.111 15.208 1.00 98.75 85 LEU A CA 1
ATOM 664 C C . LEU A 1 85 ? -11.948 0.862 16.530 1.00 98.75 85 LEU A C 1
ATOM 666 O O . LEU A 1 85 ? -12.511 0.455 17.545 1.00 98.75 85 LEU A O 1
ATOM 670 N N . GLN A 1 86 ? -11.192 1.960 16.526 1.00 98.75 86 GLN A N 1
ATOM 671 C CA . GLN A 1 86 ? -11.041 2.834 17.690 1.00 98.75 86 GLN A CA 1
ATOM 672 C C . GLN A 1 86 ? -12.383 3.447 18.097 1.00 98.75 86 GLN A C 1
ATOM 674 O O . GLN A 1 86 ? -12.761 3.350 19.261 1.00 98.75 86 GLN A O 1
ATOM 679 N N . SER A 1 87 ? -13.151 3.976 17.141 1.00 98.62 87 SER A N 1
ATOM 680 C CA . SER A 1 87 ? -14.485 4.521 17.415 1.00 98.62 87 SER A CA 1
ATOM 681 C C . SER A 1 87 ? -15.446 3.463 17.972 1.00 98.62 87 SER A C 1
ATOM 683 O O . SER A 1 87 ? -16.192 3.733 18.914 1.00 98.62 87 SER A O 1
ATOM 685 N N . GLN A 1 88 ? -15.405 2.237 17.441 1.00 98.69 88 GLN A N 1
ATOM 686 C CA . GLN A 1 88 ? -16.201 1.129 17.974 1.00 98.69 88 GLN A CA 1
ATOM 687 C C . GLN A 1 88 ? -15.790 0.768 19.407 1.00 98.69 88 GLN A C 1
ATOM 689 O O . GLN A 1 88 ? -16.657 0.556 20.254 1.00 98.69 88 GLN A O 1
ATOM 694 N N . ALA A 1 89 ? -14.487 0.724 19.697 1.00 98.69 89 ALA A N 1
ATOM 695 C CA . ALA A 1 89 ? -13.982 0.447 21.038 1.00 98.69 89 ALA A CA 1
ATOM 696 C C . ALA A 1 89 ? -14.425 1.521 22.044 1.00 98.69 89 ALA A C 1
ATOM 698 O O . ALA A 1 89 ? -14.928 1.178 23.111 1.00 98.69 89 ALA A O 1
ATOM 699 N N . GLU A 1 90 ? -14.320 2.800 21.683 1.00 98.69 90 GLU A N 1
ATOM 700 C CA . GLU A 1 90 ? -14.790 3.921 22.507 1.00 98.69 90 GLU A CA 1
ATOM 701 C C . GLU A 1 90 ? -16.303 3.853 22.758 1.00 98.69 90 GLU A C 1
ATOM 703 O O . GLU A 1 90 ? -16.762 4.043 23.884 1.00 98.69 90 GLU A O 1
ATOM 708 N N . SER A 1 91 ? -17.093 3.522 21.731 1.00 98.56 91 SER A N 1
ATOM 709 C CA . SER A 1 91 ? -18.540 3.345 21.878 1.00 98.56 91 SER A CA 1
ATOM 710 C C . SER A 1 91 ? -18.893 2.188 22.815 1.00 98.56 91 SER A C 1
ATOM 712 O O . SER A 1 91 ? -19.854 2.293 23.581 1.00 98.56 91 SER A O 1
ATOM 714 N N . LEU A 1 92 ? -18.162 1.075 22.738 1.00 98.56 92 LEU A N 1
ATOM 715 C CA . LEU A 1 92 ? -18.375 -0.077 23.613 1.00 98.56 92 LEU A CA 1
ATOM 716 C C . LEU A 1 92 ? -17.981 0.238 25.054 1.00 98.56 92 LEU A C 1
ATOM 718 O O . LEU A 1 92 ? -18.720 -0.126 25.964 1.00 98.56 92 LEU A O 1
ATOM 722 N N . ASP A 1 93 ? -16.868 0.938 25.260 1.00 98.62 93 ASP A N 1
ATOM 723 C CA . ASP A 1 93 ? -16.409 1.352 26.587 1.00 98.62 93 ASP A CA 1
ATOM 724 C C . ASP A 1 93 ? -17.412 2.306 27.253 1.00 98.62 93 ASP A C 1
ATOM 726 O O . ASP A 1 93 ? -17.824 2.094 28.396 1.00 98.62 93 ASP A O 1
ATOM 730 N N . ALA A 1 94 ? -17.923 3.286 26.500 1.00 98.38 94 ALA A N 1
ATOM 731 C CA . ALA A 1 94 ? -18.977 4.181 26.969 1.00 98.38 94 ALA A CA 1
ATOM 732 C C . ALA A 1 94 ? -20.263 3.420 27.333 1.00 98.38 94 ALA A C 1
ATOM 734 O O . ALA A 1 94 ? -20.838 3.648 28.399 1.00 98.38 94 ALA A O 1
ATOM 735 N N . SER A 1 95 ? -20.696 2.482 26.482 1.00 98.44 95 SER A N 1
ATOM 736 C CA . SER A 1 95 ? -21.879 1.660 26.756 1.00 98.44 95 SER A CA 1
ATOM 737 C C . SER A 1 95 ? -21.683 0.768 27.983 1.00 98.44 95 SER A C 1
ATOM 739 O O . SER A 1 95 ? -22.612 0.619 28.775 1.00 98.44 95 SER A O 1
ATOM 741 N N . LEU A 1 96 ? -20.497 0.181 28.156 1.00 98.44 96 LEU A N 1
ATOM 742 C CA . LEU A 1 96 ? -20.176 -0.663 29.301 1.00 98.44 96 LEU A CA 1
ATOM 743 C C . LEU A 1 96 ? -20.183 0.155 30.597 1.00 98.44 96 LEU A C 1
ATOM 745 O O . LEU A 1 96 ? -20.840 -0.245 31.558 1.00 98.44 96 LEU A O 1
ATOM 749 N N . SER A 1 97 ? -19.542 1.325 30.593 1.00 98.31 97 SER A N 1
ATOM 750 C CA . SER A 1 97 ? -19.551 2.270 31.713 1.00 98.31 97 SER A CA 1
ATOM 751 C C . SER A 1 97 ? -20.978 2.678 32.098 1.00 98.31 97 SER A C 1
ATOM 753 O O . SER A 1 97 ? -21.374 2.548 33.256 1.00 98.31 97 SER A O 1
ATOM 755 N N . GLU A 1 98 ? -21.818 3.034 31.119 1.00 98.50 98 GLU A N 1
ATOM 756 C CA . GLU A 1 98 ? -23.223 3.376 31.368 1.00 98.50 98 GLU A CA 1
ATOM 757 C C . GLU A 1 98 ? -24.007 2.199 31.978 1.00 98.50 98 GLU A C 1
ATOM 759 O O . GLU A 1 98 ? -24.815 2.385 32.892 1.00 98.50 98 GLU A O 1
ATOM 764 N N . THR A 1 99 ? -23.788 0.973 31.490 1.00 98.25 99 THR A N 1
ATOM 765 C CA . THR A 1 99 ? -24.446 -0.215 32.058 1.00 98.25 99 THR A CA 1
ATOM 766 C C . THR A 1 99 ? -23.969 -0.531 33.473 1.00 98.25 99 THR A C 1
ATOM 768 O O . THR A 1 99 ? -24.790 -0.921 34.304 1.00 98.25 99 THR A O 1
ATOM 771 N N . ALA A 1 100 ? -22.686 -0.319 33.772 1.00 98.25 100 ALA A N 1
ATOM 772 C CA . ALA A 1 100 ? -22.131 -0.490 35.109 1.00 98.25 100 ALA A CA 1
ATOM 773 C C . ALA A 1 100 ? -22.720 0.537 36.088 1.00 98.25 100 ALA A C 1
ATOM 775 O O . ALA A 1 100 ? -23.191 0.157 37.158 1.00 98.25 100 ALA A O 1
ATOM 776 N N . ASP A 1 101 ? -22.807 1.809 35.691 1.00 98.12 101 ASP A N 1
ATOM 777 C CA . ASP A 1 101 ? -23.439 2.863 36.492 1.00 98.12 101 ASP A CA 1
ATOM 778 C C . ASP A 1 101 ? -24.915 2.558 36.779 1.00 98.12 101 ASP A C 1
ATOM 780 O O . ASP A 1 101 ? -25.395 2.732 37.903 1.00 98.12 101 ASP A O 1
ATOM 784 N N . LYS A 1 102 ? -25.654 2.080 35.769 1.00 97.94 102 LYS A N 1
ATOM 785 C CA . LYS A 1 102 ? -27.051 1.651 35.933 1.00 97.94 102 LYS A CA 1
ATOM 786 C C . LYS A 1 102 ? -27.174 0.481 36.905 1.00 97.94 102 LYS A C 1
ATOM 788 O O . LYS A 1 102 ? -28.101 0.478 37.712 1.00 97.94 102 LYS A O 1
ATOM 793 N N . LEU A 1 103 ? -26.258 -0.486 36.842 1.00 97.69 103 LEU A N 1
ATOM 794 C CA . LEU A 1 103 ? -26.238 -1.625 37.756 1.00 97.69 103 LEU A CA 1
ATOM 795 C C . LEU A 1 103 ? -25.992 -1.171 39.197 1.00 97.69 103 LEU A C 1
ATOM 797 O O . LEU A 1 103 ? -26.762 -1.544 40.074 1.00 97.69 103 LEU A O 1
ATOM 801 N N . VAL A 1 104 ? -24.994 -0.313 39.428 1.00 97.88 104 VAL A N 1
ATOM 802 C CA . VAL A 1 104 ? -24.690 0.231 40.763 1.00 97.88 104 VAL A CA 1
ATOM 803 C C . VAL A 1 104 ? -25.899 0.961 41.351 1.00 97.88 104 VAL A C 1
ATOM 805 O O . VAL A 1 104 ? -26.244 0.745 42.511 1.00 97.88 104 VAL A O 1
ATOM 808 N N . ARG A 1 105 ? -26.591 1.787 40.554 1.00 97.25 105 ARG A N 1
ATOM 809 C CA . ARG A 1 105 ? -27.817 2.471 41.005 1.00 97.25 105 ARG A CA 1
ATOM 810 C C . ARG A 1 105 ? -28.929 1.484 41.348 1.00 97.25 105 ARG A C 1
ATOM 812 O O . ARG A 1 105 ? -29.513 1.586 42.418 1.00 97.25 105 ARG A O 1
ATOM 819 N N . ALA A 1 106 ? -29.180 0.499 40.487 1.00 97.12 106 ALA A N 1
ATOM 820 C CA . ALA A 1 106 ? -30.201 -0.515 40.738 1.00 97.12 106 ALA A CA 1
ATOM 821 C C . ALA A 1 106 ? -29.893 -1.367 41.985 1.00 97.12 106 ALA A C 1
ATOM 823 O O . ALA A 1 106 ? -30.804 -1.764 42.712 1.00 97.12 106 ALA A O 1
ATOM 824 N N . GLU A 1 107 ? -28.615 -1.655 42.247 1.00 96.62 107 GLU A N 1
ATOM 825 C CA . GLU A 1 107 ? -28.186 -2.332 43.469 1.00 96.62 107 GLU A CA 1
ATOM 826 C C . GLU A 1 107 ? -28.416 -1.470 44.713 1.00 96.62 107 GLU A C 1
ATOM 828 O O . GLU A 1 107 ? -28.920 -1.996 45.708 1.00 96.62 107 GLU A O 1
ATOM 833 N N . GLN A 1 108 ? -28.120 -0.169 44.646 1.00 95.81 108 GLN A N 1
ATOM 834 C CA . GLN A 1 108 ? -28.375 0.777 45.734 1.00 95.81 108 GLN A CA 1
ATOM 835 C C . GLN A 1 108 ? -29.875 0.903 46.035 1.00 95.81 108 GLN A C 1
ATOM 837 O O . GLN A 1 108 ? -30.281 0.688 47.174 1.00 95.81 108 GLN A O 1
ATOM 842 N N . ASP A 1 109 ? -30.707 1.128 45.015 1.00 95.00 109 ASP A N 1
ATOM 843 C CA . ASP A 1 109 ? -32.164 1.245 45.164 1.00 95.00 109 ASP A CA 1
ATOM 844 C C . ASP A 1 109 ? -32.771 -0.023 45.803 1.00 95.00 109 ASP A C 1
ATOM 846 O O . ASP A 1 109 ? -33.678 0.032 46.642 1.00 95.00 109 ASP A O 1
ATOM 850 N N . LYS A 1 110 ? -32.250 -1.205 45.443 1.00 94.19 110 LYS A N 1
ATOM 851 C CA . LYS A 1 110 ? -32.660 -2.480 46.049 1.00 94.19 110 LYS A CA 1
ATOM 852 C C . LYS A 1 110 ? -32.287 -2.560 47.534 1.00 94.19 110 LYS A C 1
ATOM 854 O O . LYS A 1 110 ? -33.054 -3.106 48.322 1.00 94.19 110 LYS A O 1
ATOM 859 N N . LEU A 1 111 ? -31.103 -2.086 47.920 1.00 94.69 111 LEU A N 1
ATOM 860 C CA . LEU A 1 111 ? -30.679 -2.086 49.322 1.00 94.69 111 LEU A CA 1
ATOM 861 C C . LEU A 1 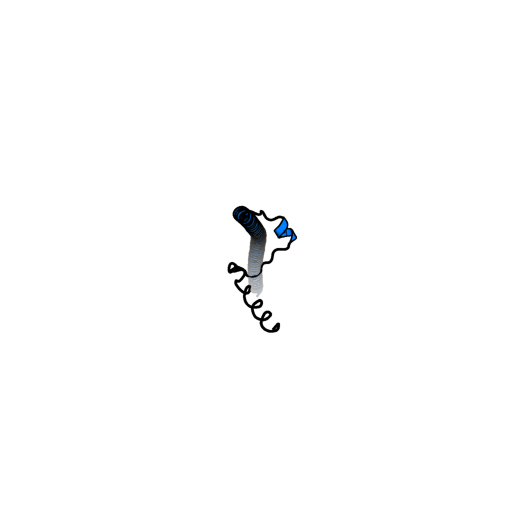111 ? -31.504 -1.103 50.155 1.00 94.69 111 LEU A C 1
ATOM 863 O O . LEU A 1 111 ? -31.935 -1.465 51.248 1.00 94.69 111 LEU A O 1
ATOM 867 N N . ASP A 1 112 ? -31.774 0.085 49.617 1.00 93.31 112 ASP A N 1
ATOM 868 C CA . ASP A 1 112 ? -32.561 1.116 50.295 1.00 93.31 112 ASP A CA 1
ATOM 869 C C . ASP A 1 112 ? -33.999 0.639 50.533 1.00 93.31 112 ASP A C 1
ATOM 871 O O . ASP A 1 112 ? -34.496 0.695 51.657 1.00 93.31 112 ASP A O 1
ATOM 875 N N . THR A 1 113 ? -34.636 0.048 49.515 1.00 91.31 113 THR A N 1
ATOM 876 C CA . THR A 1 113 ? -35.980 -0.536 49.664 1.00 91.31 113 THR A CA 1
ATOM 877 C C . THR A 1 113 ? -36.013 -1.668 50.690 1.00 91.31 113 THR A C 1
ATOM 879 O O . THR A 1 113 ? -36.908 -1.699 51.526 1.00 91.31 113 THR A O 1
ATOM 882 N N . LEU A 1 114 ? -35.037 -2.583 50.697 1.00 91.31 114 LEU A N 1
ATOM 883 C CA . LEU A 1 114 ? -34.962 -3.639 51.716 1.00 91.31 114 LEU A CA 1
ATOM 884 C C . LEU A 1 114 ? -34.756 -3.084 53.134 1.00 91.31 114 LEU A C 1
ATOM 886 O O . LEU A 1 114 ? -35.280 -3.663 54.083 1.00 91.31 114 LEU A O 1
ATOM 890 N N . GLY A 1 115 ? -34.011 -1.985 53.275 1.00 86.12 115 GLY A N 1
ATOM 891 C CA . GLY A 1 115 ? -33.802 -1.300 54.548 1.00 86.12 115 GLY A CA 1
ATOM 892 C C . GLY A 1 115 ? -35.052 -0.594 55.079 1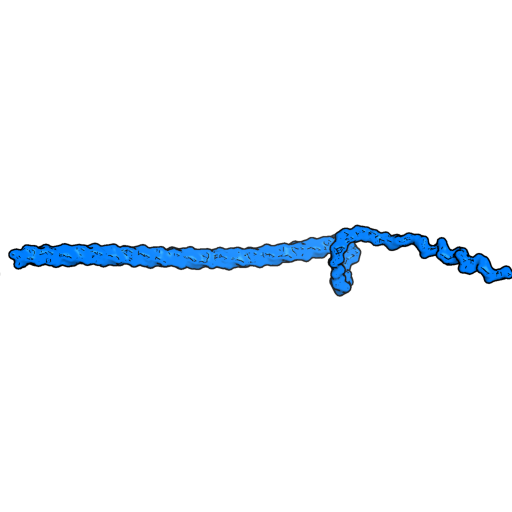.00 86.12 115 GLY A C 1
ATOM 893 O O . GLY A 1 115 ? -35.250 -0.565 56.287 1.00 86.12 115 GLY A O 1
ATOM 894 N N . GLU A 1 116 ? -35.918 -0.072 54.207 1.00 79.75 116 GLU A N 1
ATOM 895 C CA . GLU A 1 116 ? -37.195 0.543 54.610 1.00 79.75 116 GLU A CA 1
ATOM 896 C C . GLU A 1 116 ? -38.243 -0.474 55.100 1.00 79.75 116 GLU A C 1
ATOM 898 O O . GLU A 1 116 ? -39.156 -0.106 55.842 1.00 79.75 116 GLU A O 1
ATOM 903 N N . PHE A 1 117 ? -38.134 -1.746 54.702 1.00 68.12 117 PHE A N 1
ATOM 904 C CA . PHE A 1 117 ? -39.071 -2.812 55.090 1.00 68.12 117 PHE A CA 1
ATOM 905 C C . PHE A 1 117 ? -38.604 -3.679 56.279 1.00 68.12 117 PHE A C 1
ATOM 907 O O . PHE A 1 117 ? -39.322 -4.617 56.641 1.00 68.12 117 PHE A O 1
ATOM 914 N N . ALA A 1 118 ? -37.434 -3.401 56.868 1.00 57.16 118 ALA A N 1
ATOM 915 C CA . ALA A 1 118 ? -36.857 -4.125 58.011 1.00 57.16 118 ALA A CA 1
ATOM 916 C C . ALA A 1 118 ? -37.037 -3.361 59.334 1.00 57.16 118 ALA A C 1
ATOM 918 O O . ALA A 1 118 ? -37.324 -4.032 60.353 1.00 57.16 118 ALA A O 1
#

Foldseek 3Di:
DPDPPPPPVPPPDDDDDDPPPVPPDPPPDDPPVVVVPADPDPVSNVVVVVVVVVVVVVVVVVVVVVVVVVVVVVVVVVVVVVVVVVVVVVVVVVVVVVVVVVVVVVVVVVVVVVVVVD